Protein AF-0000000071572374 (afdb_homodimer)

Solvent-accessible surface area (backbone atoms only — not comparable to full-atom values): 7341 Å² total; per-residue (Å²): 124,61,64,60,80,66,68,66,77,86,42,79,54,46,68,48,79,47,80,35,38,56,72,39,71,50,50,28,47,41,62,62,61,32,92,52,65,65,32,51,69,61,43,43,57,60,49,20,66,75,45,72,34,30,62,41,40,44,35,40,33,23,36,75,124,124,62,64,61,81,68,70,67,76,84,42,77,52,47,68,49,77,46,80,37,36,56,73,39,69,50,51,28,46,42,62,60,60,34,89,53,64,64,32,50,68,60,43,44,57,60,49,20,68,75,46,71,34,29,63,41,39,44,35,40,34,24,36,75,124

Structure (mmCIF, N/CA/C/O backbone):
data_AF-0000000071572374-model_v1
#
loop_
_entity.id
_entity.type
_entity.pdbx_description
1 polymer 'Iron-binding zinc finger CDGSH type domain-containing protein'
#
loop_
_atom_site.group_PDB
_atom_site.id
_atom_site.type_symbol
_atom_site.label_atom_id
_atom_site.label_alt_id
_atom_site.label_comp_id
_atom_site.label_asym_id
_atom_site.label_entity_id
_atom_site.label_seq_id
_atom_site.pdbx_PDB_ins_code
_atom_site.Cartn_x
_atom_site.Cartn_y
_atom_site.Cartn_z
_atom_site.occupancy
_atom_site.B_iso_or_equiv
_atom_site.auth_seq_id
_atom_site.auth_comp_id
_atom_site.auth_asym_id
_atom_site.auth_atom_id
_atom_site.pdbx_PDB_model_num
ATOM 1 N N . ALA A 1 1 ? 5.336 -16.844 -7.336 1 94.38 1 ALA A N 1
ATOM 2 C CA . ALA A 1 1 ? 4.867 -16.234 -8.578 1 94.38 1 ALA A CA 1
ATOM 3 C C . ALA A 1 1 ? 4.957 -14.719 -8.523 1 94.38 1 ALA A C 1
ATOM 5 O O . ALA A 1 1 ? 5.012 -14.133 -7.438 1 94.38 1 ALA A O 1
ATOM 6 N N . LYS A 1 2 ? 4.941 -14.117 -9.773 1 97.75 2 LYS A N 1
ATOM 7 C CA . LYS A 1 2 ? 4.949 -12.656 -9.844 1 97.75 2 LYS A CA 1
ATOM 8 C C . LYS A 1 2 ? 3.648 -12.078 -9.305 1 97.75 2 LYS A C 1
ATOM 10 O O . LYS A 1 2 ? 2.568 -12.617 -9.555 1 97.75 2 LYS A O 1
ATOM 15 N N . ILE A 1 3 ? 3.826 -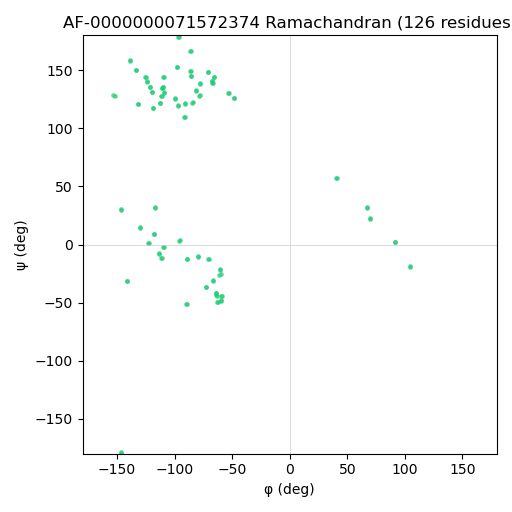11.047 -8.648 1 98.62 3 ILE A N 1
ATOM 16 C CA . ILE A 1 3 ? 2.68 -10.32 -8.117 1 98.62 3 ILE A CA 1
ATOM 17 C C . ILE A 1 3 ? 2.207 -9.289 -9.133 1 98.62 3 ILE A C 1
ATOM 19 O O . ILE A 1 3 ? 1.015 -9.211 -9.438 1 98.62 3 ILE A O 1
ATOM 23 N N . ASN A 1 4 ? 3.115 -8.469 -9.633 1 98.81 4 ASN A N 1
ATOM 24 C CA . ASN A 1 4 ? 2.805 -7.43 -10.609 1 98.81 4 ASN A CA 1
ATOM 25 C C . ASN A 1 4 ? 2.797 -7.98 -12.031 1 98.81 4 ASN A C 1
ATOM 27 O O . ASN A 1 4 ? 3.814 -8.477 -12.516 1 98.81 4 ASN A O 1
ATOM 31 N N . GLY A 1 5 ? 1.725 -7.809 -12.633 1 98 5 GLY A N 1
ATOM 32 C CA . GLY A 1 5 ? 1.63 -8.289 -14 1 98 5 GLY A CA 1
ATOM 33 C C . GLY A 1 5 ? 1.256 -7.199 -14.992 1 98 5 GLY A C 1
ATOM 34 O O . GLY A 1 5 ? 1.165 -7.449 -16.188 1 98 5 GLY A O 1
ATOM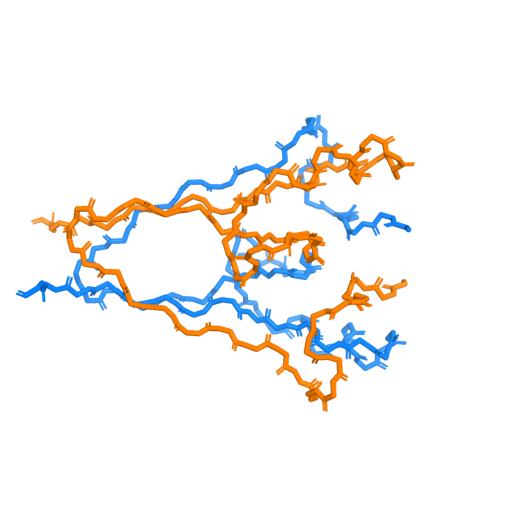 35 N N . LYS A 1 6 ? 1.119 -6.066 -14.438 1 97.94 6 LYS A N 1
ATOM 36 C CA . LYS A 1 6 ? 0.537 -5.07 -15.336 1 97.94 6 LYS A CA 1
ATOM 37 C C . LYS A 1 6 ? 1.188 -3.705 -15.141 1 97.94 6 LYS A C 1
ATOM 39 O O . LYS A 1 6 ? 1.337 -2.941 -16.094 1 97.94 6 LYS A O 1
ATOM 44 N N . ILE A 1 7 ? 1.612 -3.363 -14.039 1 98.62 7 ILE A N 1
ATOM 45 C CA . ILE A 1 7 ? 1.97 -1.991 -13.695 1 98.62 7 ILE A CA 1
ATOM 46 C C . ILE A 1 7 ? 3.445 -1.75 -14 1 98.62 7 ILE A C 1
ATOM 48 O O . ILE A 1 7 ? 4.32 -2.408 -13.43 1 98.62 7 ILE A O 1
ATOM 52 N N . ASP A 1 8 ? 3.689 -0.731 -14.883 1 98.44 8 ASP A N 1
ATOM 53 C CA . ASP A 1 8 ? 5.031 -0.227 -15.164 1 98.44 8 ASP A CA 1
ATOM 54 C C . ASP A 1 8 ? 6.043 -1.369 -15.25 1 98.44 8 ASP A C 1
ATOM 56 O O . ASP A 1 8 ? 7.059 -1.36 -14.547 1 98.44 8 ASP A O 1
ATOM 60 N N . LEU A 1 9 ? 5.852 -2.295 -16.094 1 98.25 9 LEU A N 1
ATOM 61 C CA . LEU A 1 9 ? 6.621 -3.533 -16.172 1 98.25 9 LEU A CA 1
ATOM 62 C C . LEU A 1 9 ? 8.039 -3.264 -16.672 1 98.25 9 LEU A C 1
ATOM 64 O O . LEU A 1 9 ? 8.93 -4.102 -16.516 1 98.25 9 LEU A O 1
ATOM 68 N N . ASP A 1 10 ? 8.297 -2.148 -17.156 1 97.94 10 ASP A N 1
ATOM 69 C CA . ASP A 1 10 ? 9.609 -1.833 -17.703 1 97.94 10 ASP A CA 1
ATOM 70 C C . ASP A 1 10 ? 10.539 -1.271 -16.641 1 97.94 10 ASP A C 1
ATOM 72 O O . ASP A 1 10 ? 11.75 -1.171 -16.859 1 97.94 10 ASP A O 1
ATOM 76 N N . SER A 1 11 ? 9.969 -0.941 -15.555 1 98.38 11 SER A N 1
ATOM 77 C CA . SER A 1 11 ? 10.789 -0.424 -14.461 1 98.38 11 SER A CA 1
ATOM 78 C C . SER A 1 11 ? 11.352 -1.557 -13.609 1 98.38 11 SER A C 1
ATOM 80 O O . SER A 1 11 ? 10.68 -2.566 -13.391 1 98.38 11 SER A O 1
ATOM 82 N N . ALA A 1 12 ? 12.539 -1.351 -13.125 1 97.88 12 ALA A N 1
ATOM 83 C CA . ALA A 1 12 ? 13.156 -2.359 -12.273 1 97.88 12 ALA A CA 1
ATOM 84 C C . ALA A 1 12 ? 12.414 -2.496 -10.945 1 97.88 12 ALA A C 1
ATOM 86 O O . ALA A 1 12 ? 12.414 -3.566 -10.336 1 97.88 12 ALA A O 1
ATOM 87 N N . LYS A 1 13 ? 11.867 -1.495 -10.492 1 98.81 13 LYS A N 1
ATOM 88 C CA . LYS A 1 13 ? 11.102 -1.451 -9.242 1 98.81 13 LYS A CA 1
ATOM 89 C C . LYS A 1 13 ? 10.031 -0.361 -9.289 1 98.81 13 LYS A C 1
ATOM 91 O O . LYS A 1 13 ? 10.336 0.798 -9.586 1 98.81 13 LYS A O 1
ATOM 96 N N . VAL A 1 14 ? 8.812 -0.712 -8.992 1 98.94 14 VAL A N 1
ATOM 97 C CA . VAL A 1 14 ? 7.73 0.27 -9 1 98.94 14 VAL A CA 1
ATOM 98 C C . VAL A 1 14 ? 7.582 0.882 -7.605 1 98.94 14 VAL A C 1
ATOM 100 O O . VAL A 1 14 ? 7.137 0.212 -6.672 1 98.94 14 VAL A O 1
ATOM 103 N N . VAL A 1 15 ? 7.941 2.15 -7.461 1 98.88 15 VAL A N 1
ATOM 104 C CA . VAL A 1 15 ? 7.797 2.914 -6.227 1 98.88 15 VAL A CA 1
ATOM 105 C C . VAL A 1 15 ? 6.891 4.121 -6.469 1 98.88 15 VAL A C 1
ATOM 107 O O . VAL A 1 15 ? 7.047 4.832 -7.465 1 98.88 15 VAL A O 1
ATOM 110 N N . ASN A 1 16 ? 5.922 4.309 -5.594 1 98.81 16 ASN A N 1
ATOM 111 C CA . ASN A 1 16 ? 5.129 5.531 -5.602 1 98.81 16 ASN A CA 1
ATOM 112 C C . ASN A 1 16 ? 5.41 6.395 -4.371 1 98.81 16 ASN A C 1
ATOM 114 O O . ASN A 1 16 ? 5.52 5.875 -3.26 1 98.81 16 ASN A O 1
ATOM 118 N N . GLN A 1 17 ? 5.57 7.625 -4.617 1 98.31 17 GLN A N 1
ATOM 119 C CA . GLN A 1 17 ? 5.676 8.625 -3.564 1 98.31 17 GLN A CA 1
ATOM 120 C C . GLN A 1 17 ? 4.473 9.562 -3.572 1 98.31 17 GLN A C 1
ATOM 122 O O . GLN A 1 17 ? 4.184 10.203 -4.586 1 98.31 17 GLN A O 1
ATOM 127 N N . GLU A 1 18 ? 3.818 9.578 -2.457 1 98 18 GLU A N 1
ATOM 128 C CA . GLU A 1 18 ? 2.613 10.398 -2.34 1 98 18 GLU A CA 1
ATOM 129 C C . GLU A 1 18 ? 2.711 11.359 -1.16 1 98 18 GLU A C 1
ATOM 131 O O . GLU A 1 18 ? 3.279 11.016 -0.121 1 98 18 GLU A O 1
ATOM 136 N N . GLN A 1 19 ? 2.143 12.523 -1.396 1 97.06 19 GLN A N 1
ATOM 137 C CA . GLN A 1 19 ? 1.998 13.531 -0.348 1 97.06 19 GLN A CA 1
ATOM 138 C C . GLN A 1 19 ? 0.533 13.719 0.037 1 97.06 19 GLN A C 1
ATOM 140 O O . GLN A 1 19 ? -0.317 13.945 -0.827 1 97.06 19 GLN A O 1
ATOM 145 N N . LEU A 1 20 ? 0.317 13.609 1.375 1 97.5 20 LEU A N 1
ATOM 146 C CA . LEU A 1 20 ? -1.032 13.82 1.888 1 97.5 20 LEU A CA 1
ATOM 147 C C . LEU A 1 20 ? -1.115 15.125 2.676 1 97.5 20 LEU A C 1
ATOM 149 O O . LEU A 1 20 ? -0.198 15.461 3.43 1 97.5 20 LEU A O 1
ATOM 153 N N . CYS A 1 21 ? -2.15 15.836 2.406 1 96.5 21 CYS A N 1
ATOM 154 C CA . CYS A 1 21 ? -2.424 17.031 3.197 1 96.5 21 CYS A CA 1
ATOM 155 C C . CYS A 1 21 ? -3.455 16.734 4.281 1 96.5 21 CYS A C 1
ATOM 157 O O . CYS A 1 21 ? -4.258 15.812 4.148 1 96.5 21 CYS A O 1
ATOM 159 N N . VAL A 1 22 ? -3.34 17.547 5.371 1 94.56 22 VAL A N 1
ATOM 160 C CA . VAL A 1 22 ? -4.297 17.391 6.461 1 94.56 22 VAL A CA 1
ATOM 161 C C . VAL A 1 22 ? -5.719 17.344 5.895 1 94.56 22 VAL A C 1
ATOM 163 O O . VAL A 1 22 ? -6.082 18.172 5.059 1 94.56 22 VAL A O 1
ATOM 166 N N . GLY A 1 23 ? -6.422 16.297 6.27 1 95.5 23 GLY A N 1
ATOM 167 C CA . GLY A 1 23 ? -7.801 16.156 5.82 1 95.5 23 GLY A CA 1
ATOM 168 C C . GLY A 1 23 ? -7.961 15.125 4.727 1 95.5 23 GLY A C 1
ATOM 169 O O . GLY A 1 23 ? -9.07 14.648 4.469 1 95.5 23 GLY A O 1
ATOM 170 N N . ASP A 1 24 ? -6.918 14.867 4.145 1 96.94 24 ASP A N 1
ATOM 171 C CA . ASP A 1 24 ? -6.988 13.859 3.09 1 96.94 24 ASP A CA 1
ATOM 172 C C . ASP A 1 24 ? -7.332 12.484 3.66 1 96.94 24 ASP A C 1
ATOM 174 O O . ASP A 1 24 ? -6.867 12.125 4.742 1 96.94 24 ASP A O 1
ATOM 178 N N . LYS A 1 25 ? -8.062 11.742 2.963 1 97.06 25 LYS A N 1
ATOM 179 C CA . LYS A 1 25 ? -8.297 10.312 3.123 1 97.06 25 LYS A CA 1
ATOM 180 C C . LYS A 1 25 ? -8.141 9.578 1.796 1 97.06 25 LYS A C 1
ATOM 182 O O . LYS A 1 25 ? -8.844 9.875 0.829 1 97.06 25 LYS A O 1
ATOM 187 N N . LYS A 1 26 ? -7.285 8.68 1.724 1 98.31 26 LYS A N 1
ATOM 188 C CA . LYS A 1 26 ? -6.992 7.969 0.48 1 98.31 26 LYS A CA 1
ATOM 189 C C . LYS A 1 26 ? -6.922 6.461 0.707 1 98.31 26 LYS A C 1
ATOM 191 O O . LYS A 1 26 ? -6.57 6.008 1.798 1 98.31 26 LYS A O 1
ATOM 196 N N . VAL A 1 27 ? -7.281 5.707 -0.331 1 98.88 27 VAL A N 1
ATOM 197 C CA . VAL A 1 27 ? -7.273 4.25 -0.304 1 98.88 27 VAL A CA 1
ATOM 198 C C . VAL A 1 27 ? -6.312 3.719 -1.363 1 98.88 27 VAL A C 1
ATOM 200 O O . VAL A 1 27 ? -6.531 3.906 -2.562 1 98.88 27 VAL A O 1
ATOM 203 N N . TYR A 1 28 ? -5.262 3.016 -0.939 1 98.94 28 TYR A N 1
ATOM 204 C CA . TYR A 1 28 ? -4.207 2.613 -1.862 1 98.94 28 TYR A CA 1
ATOM 205 C C . TYR A 1 28 ? -4.242 1.11 -2.111 1 98.94 28 TYR A C 1
ATOM 207 O O . TYR A 1 28 ? -4.484 0.328 -1.188 1 98.94 28 TYR A O 1
ATOM 215 N N . CYS A 1 29 ? -3.941 0.842 -3.289 1 98.94 29 CYS A N 1
ATOM 216 C CA . CYS A 1 29 ? -3.928 -0.534 -3.773 1 98.94 29 CYS A CA 1
ATOM 217 C C . CYS A 1 29 ? -2.668 -1.26 -3.314 1 98.94 29 CYS A C 1
ATOM 219 O O . CYS A 1 29 ? -1.572 -0.698 -3.355 1 98.94 29 CYS A O 1
ATOM 221 N N . ARG A 1 30 ? -2.898 -2.523 -2.908 1 98.81 30 ARG A N 1
ATOM 222 C CA . ARG A 1 30 ? -1.758 -3.373 -2.586 1 98.81 30 ARG A CA 1
ATOM 223 C C . ARG A 1 30 ? -1.857 -4.719 -3.297 1 98.81 30 ARG A C 1
ATOM 225 O O . ARG A 1 30 ? -1.103 -5.645 -2.994 1 98.81 30 ARG A O 1
ATOM 232 N N . CYS A 1 31 ? -2.705 -4.879 -4.277 1 98.88 31 CYS A N 1
ATOM 233 C CA . CYS A 1 31 ? -2.895 -6.152 -4.969 1 98.88 31 CYS A CA 1
ATOM 234 C C . CYS A 1 31 ? -2.377 -6.078 -6.398 1 98.88 31 CYS A C 1
ATOM 236 O O . CYS A 1 31 ? -2.277 -7.102 -7.082 1 98.88 31 CYS A O 1
ATOM 238 N N . TRP A 1 32 ? -2.078 -4.824 -6.855 1 98.88 32 TRP A N 1
ATOM 239 C CA . TRP A 1 32 ? -1.441 -4.582 -8.141 1 98.88 32 TRP A CA 1
ATOM 240 C C . TRP A 1 32 ? -2.398 -4.895 -9.289 1 98.88 32 TRP A C 1
ATOM 242 O O . TRP A 1 32 ? -1.966 -5.191 -10.406 1 98.88 32 TRP A O 1
ATOM 252 N N . LYS A 1 33 ? -3.664 -4.871 -8.977 1 98.69 33 LYS A N 1
ATOM 253 C CA . LYS A 1 33 ? -4.652 -5.176 -10.008 1 98.69 33 LYS A CA 1
ATOM 254 C C . LYS A 1 33 ? -5.496 -3.945 -10.344 1 98.69 33 LYS A C 1
ATOM 256 O O . LYS A 1 33 ? -6.262 -3.957 -11.305 1 98.69 33 LYS A O 1
ATOM 261 N N . SER A 1 34 ? -5.324 -2.879 -9.578 1 98.88 34 SER A N 1
ATOM 262 C CA . SER A 1 34 ? -6.164 -1.701 -9.75 1 98.88 34 SER A CA 1
ATOM 263 C C . SER A 1 34 ? -5.898 -1.021 -11.086 1 98.88 34 SER A C 1
ATOM 265 O O . SER A 1 34 ? -4.742 -0.834 -11.477 1 98.88 34 SER A O 1
ATOM 267 N N . GLU A 1 35 ? -6.93 -0.59 -11.711 1 98.69 35 GLU A N 1
ATOM 268 C CA . GLU A 1 35 ? -6.801 0.198 -12.938 1 98.69 35 GLU A CA 1
ATOM 269 C C . GLU A 1 35 ? -6.469 1.653 -12.625 1 98.69 35 GLU A C 1
ATOM 271 O O . GLU A 1 35 ? -6.09 2.416 -13.516 1 98.69 35 GLU A O 1
ATOM 276 N N . THR A 1 36 ? -6.539 2.057 -11.414 1 98.69 36 THR A N 1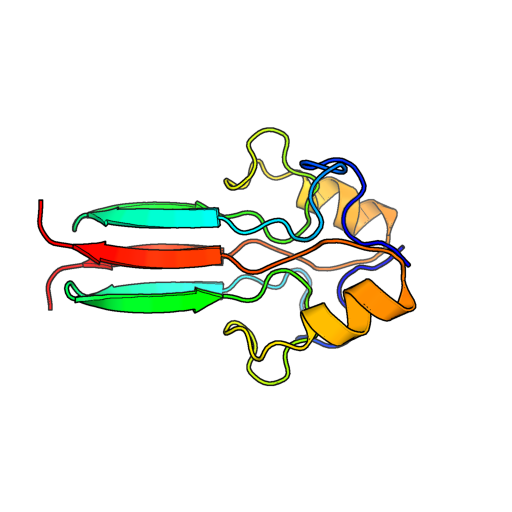
ATOM 277 C CA . THR A 1 36 ? -6.227 3.416 -10.984 1 98.69 36 THR A CA 1
ATOM 278 C C . THR A 1 36 ? -5.043 3.42 -10.023 1 98.69 36 THR A C 1
ATOM 280 O O . THR A 1 36 ? -4.941 4.297 -9.164 1 98.69 36 THR A O 1
ATOM 283 N N . PHE A 1 37 ? -4.203 2.5 -10.242 1 98.81 37 PHE A N 1
ATOM 284 C CA . PHE A 1 37 ? -3.016 2.383 -9.406 1 98.81 37 PHE A CA 1
ATOM 285 C C . PHE A 1 37 ? -2.262 3.707 -9.352 1 98.81 37 PHE A C 1
ATOM 287 O O . PHE A 1 37 ? -2.109 4.387 -10.367 1 98.81 37 PHE A O 1
ATOM 294 N N . PRO A 1 38 ? -1.924 4.16 -8.156 1 98.88 38 PRO A N 1
ATOM 295 C CA . PRO A 1 38 ? -1.71 3.439 -6.898 1 98.88 38 PRO A CA 1
ATOM 296 C C . PRO A 1 38 ? -2.949 3.43 -6.004 1 98.88 38 PRO A C 1
ATOM 298 O O . PRO A 1 38 ? -2.928 2.848 -4.918 1 98.88 38 PRO A O 1
ATOM 301 N N . LEU A 1 39 ? -4.062 4.004 -6.516 1 98.94 39 LEU A N 1
ATOM 302 C CA . LEU A 1 39 ? -5.301 4.012 -5.742 1 98.94 39 LEU A CA 1
ATOM 303 C C . LEU A 1 39 ? -6.094 2.732 -5.969 1 98.94 39 LEU A C 1
ATOM 305 O O . LEU A 1 39 ? -6.027 2.137 -7.047 1 98.94 39 LEU A O 1
ATOM 309 N N . CYS A 1 40 ? -6.809 2.348 -4.973 1 98.88 40 CYS A N 1
ATOM 310 C CA . CYS A 1 40 ? -7.602 1.125 -5.012 1 98.88 40 CYS A CA 1
ATOM 311 C C . CYS A 1 40 ? -8.922 1.355 -5.734 1 98.88 40 CYS A C 1
ATOM 313 O O . CYS A 1 40 ? -9.672 2.275 -5.395 1 98.88 40 CYS A O 1
ATOM 315 N N . ASP A 1 41 ? -9.211 0.466 -6.605 1 98.88 41 ASP A N 1
ATOM 316 C CA . ASP A 1 41 ? -10.484 0.581 -7.305 1 98.88 41 ASP A CA 1
ATOM 317 C C . ASP A 1 41 ? -11.383 -0.624 -7.016 1 98.88 41 ASP A C 1
ATOM 319 O O . ASP A 1 41 ? -12.367 -0.857 -7.719 1 98.88 41 ASP A O 1
ATOM 323 N N . GLY A 1 42 ? -10.938 -1.438 -6.047 1 98.81 42 GLY A N 1
ATOM 324 C CA . GLY A 1 42 ? -11.742 -2.58 -5.648 1 98.81 42 GLY A CA 1
ATOM 325 C C . GLY A 1 42 ? -11.406 -3.844 -6.418 1 98.81 42 GLY A C 1
ATOM 326 O O . GLY A 1 42 ? -11.977 -4.906 -6.16 1 98.81 42 GLY A O 1
ATOM 327 N N . ALA A 1 43 ? -10.477 -3.863 -7.289 1 98.88 43 ALA A N 1
ATOM 328 C CA . ALA A 1 43 ? -10.109 -5.008 -8.117 1 98.88 43 ALA A CA 1
ATOM 329 C C . ALA A 1 43 ? -9.664 -6.188 -7.258 1 98.88 43 ALA A C 1
ATOM 331 O O . ALA A 1 43 ? -9.734 -7.34 -7.691 1 98.88 43 ALA A O 1
ATOM 332 N N . HIS A 1 44 ? -9.242 -5.934 -6.031 1 98.88 44 HIS A N 1
ATOM 333 C CA . HIS A 1 44 ? -8.852 -7.012 -5.129 1 98.88 44 HIS A CA 1
ATOM 334 C C . HIS A 1 44 ? -10.016 -7.969 -4.879 1 98.88 44 HIS A C 1
ATOM 336 O O . HIS A 1 44 ? -9.805 -9.156 -4.617 1 98.88 44 HIS A O 1
ATOM 342 N N . VAL A 1 45 ? -11.211 -7.504 -5.012 1 98.81 45 VAL A N 1
ATOM 343 C CA . VAL A 1 45 ? -12.367 -8.352 -4.754 1 98.81 45 VAL A CA 1
ATOM 344 C C . VAL A 1 45 ? -12.391 -9.516 -5.738 1 98.81 45 VAL A C 1
ATOM 346 O O . VAL A 1 45 ? -12.492 -10.68 -5.332 1 98.81 45 VAL A O 1
ATOM 349 N N . ALA A 1 46 ? -12.242 -9.234 -6.98 1 98.75 46 ALA A N 1
ATOM 350 C CA . ALA A 1 46 ? -12.203 -10.281 -8 1 98.75 46 ALA A CA 1
ATOM 351 C C . ALA A 1 46 ? -10.992 -11.18 -7.816 1 98.75 46 ALA A C 1
ATOM 353 O O . ALA A 1 46 ? -11.094 -12.406 -7.938 1 98.75 46 ALA A O 1
ATOM 354 N N . HIS A 1 47 ? -9.883 -10.648 -7.527 1 98.75 47 HIS A N 1
ATOM 355 C CA . HIS A 1 47 ? -8.672 -11.43 -7.305 1 98.75 47 HIS A CA 1
ATOM 356 C C . HIS A 1 47 ? -8.859 -12.406 -6.141 1 98.75 47 HIS A C 1
ATOM 358 O O . HIS A 1 47 ? -8.523 -13.586 -6.258 1 98.75 47 HIS A O 1
ATOM 364 N N . ASN A 1 48 ? -9.383 -11.859 -5.039 1 98.81 48 ASN A N 1
ATOM 365 C CA . ASN A 1 48 ? -9.578 -12.703 -3.865 1 98.81 48 ASN A CA 1
ATOM 366 C C . ASN A 1 48 ? -10.492 -13.883 -4.172 1 98.81 48 ASN A C 1
ATOM 368 O O . ASN A 1 48 ? -10.211 -15.016 -3.766 1 98.81 48 ASN A O 1
ATOM 372 N N . LYS A 1 49 ? -11.5 -13.578 -4.84 1 98.62 49 LYS A N 1
ATOM 373 C CA . LYS A 1 49 ? -12.438 -14.633 -5.191 1 98.62 49 LYS A CA 1
ATOM 374 C C . LYS A 1 49 ? -11.789 -15.672 -6.102 1 98.62 49 LYS A C 1
ATOM 376 O O . LYS A 1 49 ? -11.93 -16.875 -5.875 1 98.62 49 LYS A O 1
ATOM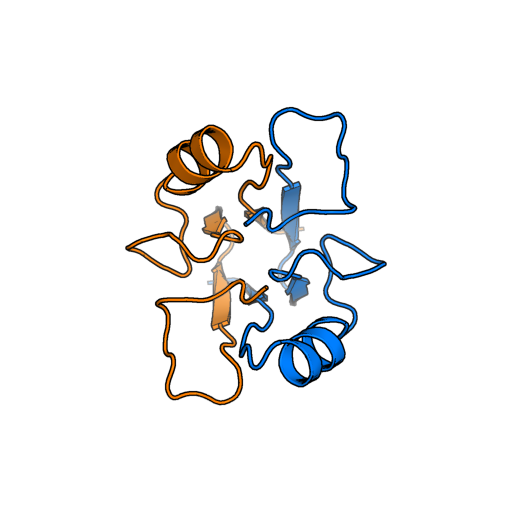 381 N N . GLU A 1 50 ? -11.055 -15.281 -7.07 1 98.44 50 GLU A N 1
ATOM 382 C CA . GLU A 1 50 ? -10.477 -16.156 -8.078 1 98.44 50 GLU A CA 1
ATOM 383 C C . GLU A 1 50 ? -9.336 -16.984 -7.504 1 98.44 50 GLU A C 1
ATOM 385 O O . GLU A 1 50 ? -9.195 -18.172 -7.816 1 98.44 50 GLU A O 1
ATOM 390 N N . LYS A 1 51 ? -8.578 -16.391 -6.625 1 98.31 51 LYS A N 1
ATOM 391 C CA . LYS A 1 51 ? -7.332 -17.047 -6.23 1 98.31 51 LYS A CA 1
ATOM 392 C C . LYS A 1 51 ? -7.418 -17.562 -4.801 1 98.31 51 LYS A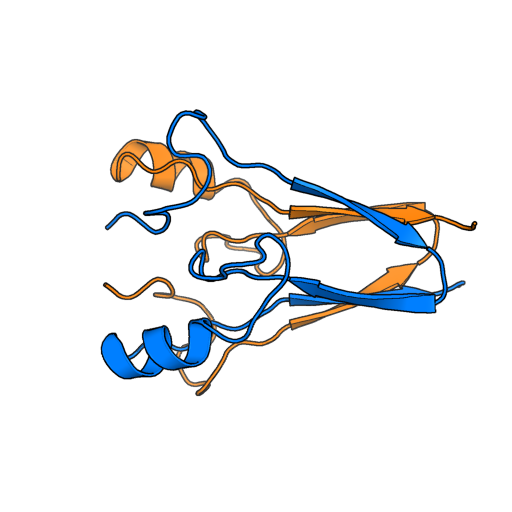 C 1
ATOM 394 O O . LYS A 1 51 ? -6.488 -18.203 -4.312 1 98.31 51 LYS A O 1
ATOM 399 N N . GLY A 1 52 ? -8.57 -17.312 -4.129 1 98.38 52 GLY A N 1
ATOM 400 C CA . GLY A 1 52 ? -8.648 -17.672 -2.723 1 98.38 52 GLY A CA 1
ATOM 401 C C . GLY A 1 52 ? -7.727 -16.844 -1.843 1 98.38 52 GLY A C 1
ATOM 402 O O . GLY A 1 52 ? -7.098 -17.391 -0.927 1 98.38 52 GLY A O 1
ATOM 403 N N . ASP A 1 53 ? -7.543 -15.703 -2.227 1 98.81 53 ASP A N 1
ATOM 404 C CA . ASP A 1 53 ? -6.668 -14.766 -1.527 1 98.81 53 ASP A CA 1
ATOM 405 C C . ASP A 1 53 ? -7.469 -13.867 -0.585 1 98.81 53 ASP A C 1
ATOM 407 O O . ASP A 1 53 ? -8.664 -14.078 -0.384 1 98.81 53 ASP A O 1
ATOM 411 N N . ASN A 1 54 ? -6.824 -12.977 0.147 1 98.94 54 ASN A N 1
ATOM 412 C CA . ASN A 1 54 ? -7.543 -12.102 1.062 1 98.94 54 ASN A CA 1
ATOM 413 C C . ASN A 1 54 ? -6.875 -10.734 1.17 1 98.94 54 ASN A C 1
ATOM 415 O O . ASN A 1 54 ? -6.918 -10.094 2.225 1 98.94 54 ASN A O 1
ATOM 419 N N . VAL A 1 55 ? -6.219 -10.281 0.09 1 98.94 55 VAL A N 1
ATOM 420 C CA . VAL A 1 55 ? -5.527 -9 0.084 1 98.94 55 VAL A CA 1
ATOM 421 C C . VAL A 1 55 ? -6.547 -7.859 0.087 1 98.94 55 VAL A C 1
ATOM 423 O O . VAL A 1 55 ? -7.684 -8.039 -0.355 1 98.94 55 VAL A O 1
ATOM 426 N N . GLY A 1 56 ? -6.246 -6.777 0.669 1 98.94 56 GLY A N 1
ATOM 427 C CA . GLY A 1 56 ? -7.023 -5.551 0.707 1 98.94 56 GLY A CA 1
ATOM 428 C C . GLY A 1 56 ? -6.168 -4.297 0.734 1 98.94 56 GLY A C 1
ATOM 429 O O . GLY A 1 56 ? -4.938 -4.383 0.719 1 98.94 56 GLY A O 1
ATOM 430 N N . PRO A 1 57 ? -6.754 -3.201 0.788 1 98.94 57 PRO A N 1
ATOM 431 C CA . PRO A 1 57 ? -6.059 -1.922 0.614 1 98.94 57 PRO A CA 1
ATOM 432 C C . PRO A 1 57 ? -5.469 -1.39 1.917 1 98.94 57 PRO A C 1
ATOM 434 O O . PRO A 1 57 ? -5.711 -1.956 2.986 1 98.94 57 PRO A O 1
ATOM 437 N N . LEU A 1 58 ? -4.621 -0.416 1.714 1 98.94 58 LEU A N 1
ATOM 438 C CA . LEU A 1 58 ? -4.184 0.469 2.787 1 98.94 58 LEU A CA 1
ATOM 439 C C . LEU A 1 58 ? -4.988 1.765 2.787 1 98.94 58 LEU A C 1
ATOM 441 O O . LEU A 1 58 ? -5.004 2.49 1.791 1 98.94 58 LEU A O 1
ATOM 445 N N . ILE A 1 59 ? -5.688 2.037 3.883 1 98.88 59 ILE A N 1
ATOM 446 C CA . ILE A 1 59 ? -6.461 3.268 4.031 1 98.88 59 ILE A CA 1
ATOM 447 C C . ILE A 1 59 ? -5.676 4.27 4.875 1 98.88 59 ILE A C 1
ATOM 449 O O . ILE A 1 59 ? -5.281 3.965 6.004 1 98.88 59 ILE A O 1
ATOM 453 N N . LEU A 1 60 ? -5.516 5.48 4.254 1 98.56 60 LEU A N 1
ATOM 454 C CA . LEU A 1 60 ? -4.703 6.496 4.914 1 98.56 60 LEU A CA 1
ATOM 455 C C . LEU A 1 60 ? -5.516 7.762 5.168 1 98.56 60 LEU A C 1
ATOM 457 O O . LEU A 1 60 ? -6.262 8.211 4.293 1 98.56 60 LEU A O 1
ATOM 461 N N . THR A 1 61 ? -5.324 8.227 6.363 1 97.62 61 THR A N 1
ATOM 462 C CA . THR A 1 61 ? -5.832 9.555 6.695 1 97.62 61 THR A CA 1
ATOM 463 C C . THR A 1 61 ? -4.707 10.445 7.215 1 97.62 61 THR A C 1
ATOM 465 O O . THR A 1 61 ? -3.84 9.984 7.961 1 97.62 61 THR A O 1
ATOM 468 N N . ALA A 1 62 ? -4.746 11.703 6.785 1 96.56 62 ALA A N 1
ATOM 469 C CA . ALA A 1 62 ? -3.783 12.68 7.281 1 96.56 62 ALA A CA 1
ATOM 470 C C . ALA A 1 62 ? -4.457 13.695 8.203 1 96.56 62 ALA A C 1
ATOM 472 O O . ALA A 1 62 ? -5.465 14.305 7.836 1 96.56 62 ALA A O 1
ATOM 473 N N . GLU A 1 63 ? -3.834 13.875 9.359 1 93.06 63 GLU A N 1
ATOM 474 C CA . GLU A 1 63 ? -4.43 14.781 10.336 1 93.06 63 GLU A CA 1
ATOM 475 C C . GLU A 1 63 ? -3.365 15.648 11.008 1 93.06 63 GLU A C 1
ATOM 477 O O . GLU A 1 63 ? -2.168 15.422 10.82 1 93.06 63 GLU A O 1
ATOM 482 N N . MET A 1 64 ? -3.834 16.797 11.562 1 86.62 64 MET A N 1
ATOM 483 C CA . MET A 1 64 ? -2.957 17.625 12.383 1 86.62 64 MET A CA 1
ATOM 484 C C . MET A 1 64 ? -2.805 17.031 13.781 1 86.62 64 MET A C 1
ATOM 486 O O . MET A 1 64 ? -3.771 16.531 14.359 1 86.62 64 MET A O 1
ATOM 490 N N . LYS A 1 65 ? -1.656 16.828 14.297 1 75 65 LYS A N 1
ATOM 491 C CA . LYS A 1 65 ? -1.494 16.438 15.695 1 75 65 LYS A CA 1
ATOM 492 C C . LYS A 1 65 ? -2.266 17.375 16.625 1 75 65 LYS A C 1
ATOM 494 O O . LYS A 1 65 ? -2.416 18.562 16.328 1 75 65 LYS A O 1
ATOM 499 N N . ALA B 1 1 ? -2.15 -16.625 -9.055 1 94.38 1 ALA B N 1
ATOM 500 C CA . ALA B 1 1 ? -1.685 -17.156 -7.777 1 94.38 1 ALA B CA 1
ATOM 501 C C . ALA B 1 1 ? -1.975 -16.188 -6.633 1 94.38 1 ALA B C 1
ATOM 503 O O . ALA B 1 1 ? -2.176 -15 -6.855 1 94.38 1 ALA B O 1
ATOM 504 N N . LYS B 1 2 ? -1.956 -16.797 -5.391 1 97.75 2 LYS B N 1
ATOM 505 C CA . LYS B 1 2 ? -2.156 -15.969 -4.211 1 97.75 2 LYS B CA 1
ATOM 506 C C . LYS B 1 2 ? -0.98 -15.016 -4.008 1 97.75 2 LYS B C 1
ATOM 508 O O . LYS B 1 2 ? 0.176 -15.398 -4.199 1 97.75 2 LYS B O 1
ATOM 513 N N . ILE B 1 3 ? -1.321 -13.891 -3.621 1 98.62 3 ILE B N 1
ATOM 514 C CA . ILE B 1 3 ? -0.318 -12.875 -3.309 1 98.62 3 ILE B CA 1
ATOM 515 C C . ILE B 1 3 ? 0.079 -12.984 -1.837 1 98.62 3 ILE B C 1
ATOM 517 O O . ILE B 1 3 ? 1.268 -13.008 -1.51 1 98.62 3 ILE B O 1
ATOM 521 N N . ASN B 1 4 ? -0.892 -13 -0.954 1 98.81 4 ASN B N 1
ATOM 522 C CA . ASN B 1 4 ? -0.659 -13.078 0.484 1 98.81 4 ASN B CA 1
ATOM 523 C C . ASN B 1 4 ? -0.49 -14.523 0.942 1 98.81 4 ASN B C 1
ATOM 525 O O . ASN B 1 4 ? -1.406 -15.336 0.802 1 98.81 4 ASN B O 1
ATOM 529 N N . GLY B 1 5 ? 0.582 -14.758 1.505 1 98 5 GLY B N 1
ATOM 530 C CA . GLY B 1 5 ? 0.825 -16.109 1.989 1 98 5 GLY B CA 1
ATOM 531 C C . GLY B 1 5 ? 1.114 -16.156 3.477 1 98 5 GLY B C 1
ATOM 532 O O . GLY B 1 5 ? 1.31 -17.25 4.035 1 98 5 GLY B O 1
ATOM 533 N N . LYS B 1 6 ? 1.063 -15.023 4.027 1 97.94 6 LYS B N 1
ATOM 534 C CA . LYS B 1 6 ? 1.565 -15.039 5.398 1 97.94 6 LYS B CA 1
ATOM 535 C C . LYS B 1 6 ? 0.732 -14.141 6.301 1 97.94 6 LYS B C 1
ATOM 537 O O . LYS B 1 6 ? 0.548 -14.438 7.484 1 97.94 6 LYS B O 1
ATOM 542 N N . ILE B 1 7 ? 0.198 -13.125 5.859 1 98.62 7 ILE B N 1
ATOM 543 C CA . ILE B 1 7 ? -0.351 -12.062 6.695 1 98.62 7 ILE B CA 1
ATOM 544 C C . ILE B 1 7 ? -1.824 -12.344 6.984 1 98.62 7 ILE B C 1
ATOM 546 O O . ILE B 1 7 ? -2.641 -12.43 6.062 1 98.62 7 ILE B O 1
ATOM 550 N N . ASP B 1 8 ? -2.137 -12.453 8.305 1 98.44 8 ASP B N 1
ATOM 551 C CA . ASP B 1 8 ? -3.512 -12.531 8.789 1 98.44 8 ASP B CA 1
ATOM 552 C C . ASP B 1 8 ? -4.359 -13.43 7.895 1 98.44 8 ASP B C 1
ATOM 554 O O . ASP B 1 8 ? -5.41 -13.008 7.402 1 98.44 8 ASP B O 1
ATOM 558 N N . LEU B 1 9 ? -4.004 -14.633 7.711 1 98.25 9 LEU B N 1
ATOM 559 C CA . LEU B 1 9 ? -4.602 -15.547 6.742 1 98.25 9 LEU B CA 1
ATOM 560 C C . LEU B 1 9 ? -6.004 -15.953 7.176 1 98.25 9 LEU B C 1
ATOM 562 O O . LEU B 1 9 ? -6.789 -16.453 6.367 1 98.25 9 LEU B O 1
ATOM 566 N N . ASP B 1 10 ? -6.371 -15.695 8.328 1 97.94 10 ASP B N 1
ATOM 567 C CA . ASP B 1 10 ? -7.676 -16.109 8.844 1 97.94 10 ASP B CA 1
ATOM 568 C C . ASP B 1 10 ? -8.734 -15.055 8.562 1 97.94 10 ASP B C 1
ATOM 570 O O . ASP B 1 10 ? -9.938 -15.312 8.711 1 97.94 10 ASP B O 1
ATOM 574 N N . SER B 1 11 ? -8.281 -13.93 8.18 1 98.38 11 SER B N 1
ATOM 575 C CA . SER B 1 11 ? -9.227 -12.867 7.859 1 98.38 11 SER B CA 1
ATOM 576 C C . SER B 1 11 ? -9.695 -12.969 6.414 1 98.38 11 SER B C 1
ATOM 578 O O . SER B 1 11 ? -8.922 -13.328 5.523 1 98.38 11 SER B O 1
ATOM 580 N N . ALA B 1 12 ? -10.93 -12.625 6.195 1 97.94 12 ALA B N 1
ATOM 581 C CA . ALA B 1 12 ? -11.477 -12.664 4.844 1 97.94 12 ALA B CA 1
ATOM 582 C C . ALA B 1 12 ? -10.812 -11.617 3.955 1 97.94 12 ALA B C 1
ATOM 584 O O . ALA B 1 12 ? -10.711 -11.797 2.738 1 97.94 12 ALA B O 1
ATOM 585 N N . LYS B 1 13 ? -10.406 -10.562 4.477 1 98.81 13 LYS B N 1
ATOM 586 C CA . LYS B 1 13 ? -9.742 -9.469 3.779 1 98.81 13 LYS B CA 1
ATOM 587 C C . LYS B 1 13 ? -8.828 -8.695 4.723 1 98.81 13 LYS B C 1
ATOM 589 O O . LYS B 1 13 ? -9.258 -8.25 5.785 1 98.81 13 LYS B O 1
ATOM 594 N N . VAL B 1 14 ? -7.594 -8.508 4.332 1 98.94 14 VAL B N 1
ATOM 595 C CA . VAL B 1 14 ? -6.652 -7.77 5.168 1 98.94 14 VAL B CA 1
ATOM 596 C C . VAL B 1 14 ? -6.672 -6.293 4.785 1 98.94 14 VAL B C 1
ATOM 598 O O . VAL B 1 14 ? -6.203 -5.918 3.707 1 98.94 14 VAL B O 1
ATOM 601 N N . VAL B 1 15 ? -7.203 -5.453 5.664 1 98.88 15 VAL B N 1
ATOM 602 C CA . VAL B 1 15 ? -7.238 -4.004 5.496 1 98.88 15 VAL B CA 1
ATOM 603 C C . VAL B 1 15 ? -6.484 -3.332 6.641 1 98.88 15 VAL B C 1
ATOM 605 O O . VAL B 1 15 ? -6.66 -3.697 7.805 1 98.88 15 VAL B O 1
ATOM 608 N N . ASN B 1 16 ? -5.613 -2.414 6.297 1 98.81 16 ASN B N 1
ATOM 609 C CA . ASN B 1 16 ? -4.984 -1.566 7.305 1 98.81 16 ASN B CA 1
ATOM 610 C C . ASN B 1 16 ? -5.457 -0.12 7.195 1 98.81 16 ASN B C 1
ATOM 612 O O . ASN B 1 16 ? -5.574 0.418 6.094 1 98.81 16 ASN B O 1
ATOM 616 N N . GLN B 1 17 ? -5.754 0.412 8.297 1 98.31 17 GLN B N 1
ATOM 617 C CA . GLN B 1 17 ? -6.062 1.833 8.422 1 98.31 17 GLN B CA 1
ATOM 618 C C . GLN B 1 17 ? -4.992 2.561 9.227 1 98.31 17 GLN B C 1
ATOM 620 O O . GLN B 1 17 ? -4.723 2.201 10.375 1 98.31 17 GLN B O 1
ATOM 625 N N . GLU B 1 18 ? -4.426 3.539 8.594 1 97.94 18 GLU B N 1
ATOM 626 C CA . GLU B 1 18 ? -3.348 4.289 9.234 1 97.94 18 GLU B CA 1
ATOM 627 C C . GLU B 1 18 ? -3.648 5.785 9.25 1 97.94 18 GLU B C 1
ATOM 629 O O . GLU B 1 18 ? -4.246 6.312 8.312 1 97.94 18 GLU B O 1
ATOM 634 N N . GLN B 1 19 ? -3.221 6.387 10.336 1 97.06 19 GLN B N 1
ATOM 635 C CA . GLN B 1 19 ? -3.275 7.84 10.477 1 97.06 19 GLN B CA 1
ATOM 636 C C . GLN B 1 19 ? -1.875 8.445 10.477 1 97.06 19 GLN B C 1
ATOM 638 O O . GLN B 1 19 ? -1.003 8.016 11.234 1 97.06 19 GLN B O 1
ATOM 643 N N . LEU B 1 20 ? -1.733 9.453 9.578 1 97.5 20 LEU B N 1
ATOM 644 C CA . LEU B 1 20 ? -0.46 10.156 9.516 1 97.5 20 LEU B CA 1
ATOM 645 C C . LEU B 1 20 ? -0.6 11.578 10.055 1 97.5 20 LEU B C 1
ATOM 647 O O . LEU B 1 20 ? -1.595 12.258 9.773 1 97.5 20 LEU B O 1
ATOM 651 N N . CYS B 1 21 ? 0.335 11.938 10.844 1 96.5 21 CYS B N 1
ATOM 652 C CA . CYS B 1 21 ? 0.399 13.32 11.305 1 96.5 21 CYS B CA 1
ATOM 653 C C . CYS B 1 21 ? 1.383 14.133 10.469 1 96.5 21 CYS B C 1
ATOM 655 O O . CYS B 1 21 ? 2.305 13.57 9.867 1 96.5 21 CYS B O 1
ATOM 657 N N . VAL B 1 22 ? 1.095 15.461 10.406 1 94.75 22 VAL B N 1
ATOM 658 C CA . VAL B 1 22 ? 1.991 16.344 9.664 1 94.75 22 VAL B CA 1
ATOM 659 C C . VAL B 1 22 ? 3.438 16.078 10.078 1 94.75 22 VAL B C 1
ATOM 661 O O . VAL B 1 22 ? 3.744 15.984 11.266 1 94.75 22 VAL B O 1
ATOM 664 N N . GLY B 1 23 ? 4.262 15.82 9.086 1 95.5 23 GLY B N 1
ATOM 665 C CA . GLY B 1 23 ? 5.668 15.562 9.336 1 95.5 23 GLY B CA 1
ATOM 666 C C . GLY B 1 23 ? 6.039 14.102 9.227 1 95.5 23 GLY B C 1
ATOM 667 O O . GLY B 1 23 ? 7.219 13.758 9.086 1 95.5 23 GLY B O 1
ATOM 668 N N . ASP B 1 24 ? 5.074 13.352 9.312 1 96.94 24 ASP B N 1
ATOM 669 C CA . ASP B 1 24 ? 5.34 11.922 9.188 1 96.94 24 ASP B CA 1
ATOM 670 C C . ASP B 1 24 ? 5.828 11.57 7.781 1 96.94 24 ASP B C 1
ATOM 672 O O . ASP B 1 24 ? 5.348 12.141 6.793 1 96.94 24 ASP B O 1
ATOM 676 N N . LYS B 1 25 ? 6.684 10.672 7.668 1 97.06 25 LYS B N 1
ATOM 677 C CA . LYS B 1 25 ? 7.094 9.953 6.465 1 97.06 25 LYS B CA 1
ATOM 678 C C . LYS B 1 25 ? 7.125 8.445 6.707 1 97.06 25 LYS B C 1
ATOM 680 O O . LYS B 1 25 ? 7.848 7.969 7.582 1 97.06 25 LYS B O 1
ATOM 685 N N . LYS B 1 26 ? 6.41 7.727 6.004 1 98.31 26 LYS B N 1
ATOM 686 C CA . LYS B 1 26 ? 6.293 6.285 6.207 1 98.31 26 LYS B CA 1
ATOM 687 C C . LYS B 1 26 ? 6.406 5.535 4.887 1 98.31 26 LYS B C 1
ATOM 689 O O . LYS B 1 26 ? 6.039 6.062 3.832 1 98.31 26 LYS B O 1
ATOM 694 N N . VAL B 1 27 ? 6.93 4.309 4.973 1 98.88 27 VAL B N 1
ATOM 695 C CA . VAL B 1 27 ? 7.113 3.439 3.816 1 98.88 27 VAL B CA 1
ATOM 696 C C . VAL B 1 27 ? 6.301 2.158 3.998 1 98.88 27 VAL B C 1
ATOM 698 O O . VAL B 1 27 ? 6.57 1.367 4.902 1 98.88 27 VAL B O 1
ATOM 701 N N . TYR B 1 28 ? 5.324 1.913 3.107 1 98.94 28 TYR B N 1
ATOM 702 C CA . TYR B 1 28 ? 4.395 0.805 3.299 1 98.94 28 TYR B CA 1
ATOM 703 C C . TYR B 1 28 ? 4.648 -0.301 2.281 1 98.94 28 TYR B C 1
ATOM 705 O O . TYR B 1 28 ? 4.926 -0.025 1.112 1 98.94 28 TYR B O 1
ATOM 713 N N . CYS B 1 29 ? 4.465 -1.425 2.781 1 98.94 29 CYS B N 1
ATOM 714 C CA . CYS B 1 29 ? 4.668 -2.643 2.006 1 98.94 29 CYS B CA 1
ATOM 715 C C . CYS B 1 29 ? 3.49 -2.9 1.074 1 98.94 29 CYS B C 1
ATOM 717 O O . CYS B 1 29 ? 2.334 -2.74 1.469 1 98.94 29 CYS B O 1
ATOM 719 N N . ARG B 1 30 ? 3.857 -3.332 -0.146 1 98.81 30 ARG B N 1
ATOM 720 C CA . ARG B 1 30 ? 2.822 -3.752 -1.084 1 98.81 30 ARG B CA 1
ATOM 721 C C . ARG B 1 30 ? 3.146 -5.113 -1.686 1 98.81 30 ARG B C 1
ATOM 723 O O . ARG B 1 30 ? 2.518 -5.535 -2.658 1 98.81 30 ARG B O 1
ATOM 730 N N . CYS B 1 31 ? 4.07 -5.871 -1.126 1 98.88 31 CYS B N 1
ATOM 731 C CA . CYS B 1 31 ? 4.465 -7.16 -1.673 1 98.88 31 CYS B CA 1
ATOM 732 C C . CYS B 1 31 ? 4.031 -8.297 -0.756 1 98.88 31 CYS B C 1
ATOM 734 O O . CYS B 1 31 ? 4.098 -9.469 -1.137 1 98.88 31 CYS B O 1
ATOM 736 N N . TRP B 1 32 ? 3.6 -7.922 0.479 1 98.88 32 TRP B N 1
ATOM 737 C CA . TRP B 1 32 ? 3.021 -8.859 1.432 1 98.88 32 TRP B CA 1
ATOM 738 C C . TRP B 1 32 ? 4.078 -9.828 1.959 1 98.88 32 TRP B C 1
ATOM 740 O O . TRP B 1 32 ? 3.76 -10.938 2.393 1 98.88 32 TRP B O 1
ATOM 750 N N . LYS B 1 33 ? 5.309 -9.398 1.87 1 98.69 33 LYS B N 1
ATOM 751 C CA . LYS B 1 33 ? 6.391 -10.258 2.338 1 98.69 33 LYS B CA 1
ATOM 752 C C . LYS B 1 33 ? 7.082 -9.656 3.561 1 98.69 33 LYS B C 1
ATOM 754 O O . LYS B 1 33 ? 7.906 -10.312 4.199 1 98.69 33 LYS B O 1
ATOM 759 N N . SER B 1 34 ? 6.723 -8.422 3.9 1 98.88 34 SER B N 1
ATOM 760 C CA . SER B 1 34 ? 7.406 -7.727 4.984 1 98.88 34 SER B CA 1
ATOM 761 C C . SER B 1 34 ? 7.133 -8.391 6.328 1 98.88 34 SER B C 1
ATOM 763 O O . SER B 1 34 ? 5.992 -8.742 6.637 1 98.88 34 SER B O 1
ATOM 765 N N . GLU B 1 35 ? 8.141 -8.484 7.121 1 98.69 35 GLU B N 1
ATOM 766 C CA . GLU B 1 35 ? 7.984 -8.977 8.484 1 98.69 35 GLU B CA 1
ATOM 767 C C . GLU B 1 35 ? 7.438 -7.891 9.406 1 98.69 35 GLU B C 1
ATOM 769 O O . GLU B 1 35 ? 7.016 -8.172 10.531 1 98.69 35 GLU B O 1
ATOM 774 N N . THR B 1 36 ? 7.383 -6.684 8.977 1 98.62 36 THR B N 1
ATOM 775 C CA . THR B 1 36 ? 6.867 -5.559 9.75 1 98.62 36 THR B CA 1
ATOM 776 C C . THR B 1 36 ? 5.637 -4.957 9.07 1 98.62 36 THR B C 1
ATOM 778 O O . THR B 1 36 ? 5.363 -3.766 9.211 1 98.62 36 THR B O 1
ATOM 781 N N . PHE B 1 37 ? 4.938 -5.812 8.445 1 98.81 37 PHE B N 1
ATOM 782 C CA . PHE B 1 37 ? 3.729 -5.383 7.75 1 98.81 37 PHE B CA 1
ATOM 783 C C . PHE B 1 37 ? 2.803 -4.625 8.695 1 98.81 37 PHE B C 1
ATOM 785 O O . PHE B 1 37 ? 2.621 -5.023 9.844 1 98.81 37 PHE B O 1
ATOM 792 N N . PRO B 1 38 ? 2.352 -3.477 8.273 1 98.88 38 PRO B N 1
ATOM 793 C CA . PRO B 1 38 ? 2.156 -2.959 6.918 1 98.88 38 PRO B CA 1
ATOM 794 C C . PRO B 1 38 ? 3.326 -2.102 6.441 1 98.88 38 PRO B C 1
ATOM 796 O O . PRO B 1 38 ? 3.312 -1.607 5.309 1 98.88 38 PRO B O 1
ATOM 799 N N . LEU B 1 39 ? 4.379 -1.988 7.273 1 98.94 39 LEU B N 1
ATOM 800 C CA . LEU B 1 39 ? 5.551 -1.213 6.883 1 98.94 39 LEU B CA 1
ATOM 801 C C . LEU B 1 39 ? 6.52 -2.066 6.07 1 98.94 39 LEU B C 1
ATOM 803 O O . LEU B 1 39 ? 6.605 -3.279 6.273 1 98.94 39 LEU B O 1
ATOM 807 N N . CYS B 1 40 ? 7.215 -1.435 5.199 1 98.88 40 CYS B N 1
ATOM 808 C CA . CYS B 1 40 ? 8.164 -2.107 4.316 1 98.88 40 CYS B CA 1
ATOM 809 C C . CYS B 1 40 ? 9.484 -2.357 5.031 1 98.88 40 CYS B C 1
ATOM 811 O O . CYS B 1 40 ? 10.086 -1.433 5.582 1 98.88 40 CYS B O 1
ATOM 813 N N . ASP B 1 41 ? 9.93 -3.535 4.898 1 98.88 41 ASP B N 1
ATOM 814 C CA . ASP B 1 41 ? 11.227 -3.846 5.508 1 98.88 41 ASP B CA 1
ATOM 815 C C . ASP B 1 41 ? 12.25 -4.242 4.445 1 98.88 41 ASP B C 1
ATOM 817 O O . ASP B 1 41 ? 13.297 -4.805 4.766 1 98.88 41 ASP B O 1
ATOM 821 N N . GLY B 1 42 ? 11.859 -4.051 3.184 1 98.81 42 GLY B N 1
ATOM 822 C CA . GLY B 1 42 ? 12.773 -4.332 2.094 1 98.81 42 GLY B CA 1
ATOM 823 C C . GLY B 1 42 ? 12.656 -5.75 1.568 1 98.81 42 GLY B C 1
ATOM 824 O O . GLY B 1 42 ? 13.344 -6.125 0.613 1 98.81 42 GLY B O 1
ATOM 825 N N . ALA B 1 43 ? 11.789 -6.566 2.045 1 98.88 43 ALA B N 1
ATOM 826 C CA . ALA B 1 43 ? 11.625 -7.965 1.645 1 98.88 43 ALA B CA 1
ATOM 827 C C . ALA B 1 43 ? 11.289 -8.07 0.159 1 98.88 43 ALA B C 1
ATOM 829 O O . ALA B 1 43 ? 11.539 -9.109 -0.464 1 98.88 43 ALA B O 1
ATOM 830 N N . HIS B 1 44 ? 10.781 -7.008 -0.428 1 98.88 44 HIS B N 1
ATOM 831 C CA . HIS B 1 44 ? 10.477 -7.016 -1.855 1 98.88 44 HIS B CA 1
ATOM 832 C C . HIS B 1 44 ? 11.734 -7.254 -2.684 1 98.88 44 HIS B C 1
ATOM 834 O O . HIS B 1 44 ? 11.664 -7.805 -3.785 1 98.88 44 HIS B O 1
ATOM 840 N N . VAL B 1 45 ? 12.852 -6.906 -2.164 1 98.81 45 VAL B N 1
ATOM 841 C CA . VAL B 1 45 ? 14.102 -7.07 -2.91 1 98.81 45 VAL B CA 1
ATOM 842 C C . VAL B 1 45 ? 14.336 -8.547 -3.207 1 98.81 45 VAL B C 1
ATOM 844 O O . VAL B 1 45 ? 14.562 -8.93 -4.355 1 98.81 45 VAL B O 1
ATOM 847 N N . ALA B 1 46 ? 14.234 -9.375 -2.227 1 98.75 46 ALA B N 1
ATOM 848 C CA . ALA B 1 46 ? 14.398 -10.812 -2.408 1 98.75 46 ALA B CA 1
ATOM 849 C C . ALA B 1 46 ? 13.305 -11.383 -3.303 1 98.75 46 ALA B C 1
ATOM 851 O O . ALA B 1 46 ? 13.57 -12.211 -4.176 1 98.75 46 ALA B O 1
ATOM 852 N N . HIS B 1 47 ? 12.117 -10.977 -3.133 1 98.75 47 HIS B N 1
ATOM 853 C CA . HIS B 1 47 ? 11.008 -11.445 -3.961 1 98.75 47 HIS B CA 1
ATOM 854 C C . HIS B 1 47 ? 11.242 -11.109 -5.43 1 98.75 47 HIS B C 1
ATOM 856 O O . HIS B 1 47 ? 11.07 -11.969 -6.301 1 98.75 47 HIS B O 1
ATOM 862 N N . ASN B 1 48 ? 11.625 -9.844 -5.652 1 98.81 48 ASN B N 1
ATOM 863 C CA . ASN B 1 48 ? 11.852 -9.422 -7.031 1 98.81 48 ASN B CA 1
ATOM 864 C C . ASN B 1 48 ? 12.938 -10.266 -7.703 1 98.81 48 ASN B C 1
ATOM 866 O O . ASN B 1 48 ? 12.781 -10.672 -8.859 1 98.81 48 ASN B O 1
ATOM 870 N N . LYS B 1 49 ? 13.93 -10.453 -6.984 1 98.62 49 LYS B N 1
ATOM 871 C CA . LYS B 1 49 ? 15.023 -11.258 -7.527 1 98.62 49 LYS B CA 1
ATOM 872 C C . LYS B 1 49 ? 14.57 -12.688 -7.812 1 98.62 49 LYS B C 1
ATOM 874 O O . LYS B 1 49 ? 14.859 -13.227 -8.883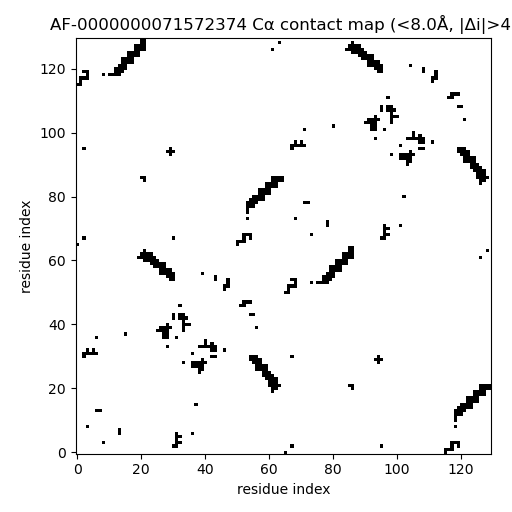 1 98.62 49 LYS B O 1
ATOM 879 N N . GLU B 1 50 ? 13.867 -13.297 -6.957 1 98.44 50 GLU B N 1
ATOM 880 C CA . GLU B 1 50 ? 13.477 -14.703 -7.051 1 98.44 50 GLU B CA 1
ATOM 881 C C . GLU B 1 50 ? 12.414 -14.914 -8.125 1 98.44 50 GLU B C 1
ATOM 883 O O . GLU B 1 50 ? 12.453 -15.898 -8.867 1 98.44 50 GLU B O 1
ATOM 888 N N . LYS B 1 51 ? 11.523 -13.953 -8.25 1 98.31 51 LYS B N 1
ATOM 889 C CA . LYS B 1 51 ? 10.352 -14.211 -9.086 1 98.31 51 LYS B CA 1
ATOM 890 C C . LYS B 1 51 ? 10.414 -13.406 -10.383 1 98.31 51 LYS B C 1
ATOM 892 O O . LYS B 1 51 ? 9.539 -13.531 -11.242 1 98.31 51 LYS B O 1
ATOM 897 N N . GLY B 1 52 ? 11.469 -12.578 -10.531 1 98.38 52 GLY B N 1
ATOM 898 C CA . GLY B 1 52 ? 11.508 -11.695 -11.68 1 98.38 52 GLY B CA 1
ATOM 899 C C . GLY B 1 52 ? 10.438 -10.625 -11.641 1 98.38 52 GLY B C 1
ATOM 900 O O . GLY B 1 52 ? 9.828 -10.312 -12.672 1 98.38 52 GLY B O 1
ATOM 901 N N . ASP B 1 53 ? 10.125 -10.234 -10.523 1 98.75 53 ASP B N 1
ATOM 902 C CA . ASP B 1 53 ? 9.094 -9.227 -10.289 1 98.75 53 ASP B CA 1
ATOM 903 C C . ASP B 1 53 ? 9.711 -7.84 -10.117 1 98.75 53 ASP B C 1
ATOM 905 O O . ASP B 1 53 ? 10.906 -7.656 -10.328 1 98.75 53 ASP B O 1
ATOM 909 N N . ASN B 1 54 ? 8.906 -6.809 -9.922 1 98.94 54 ASN B N 1
ATOM 910 C CA . ASN B 1 54 ? 9.438 -5.461 -9.766 1 98.94 54 ASN B CA 1
ATOM 911 C C . ASN B 1 54 ? 8.594 -4.625 -8.812 1 98.94 54 ASN B C 1
ATOM 913 O O . ASN B 1 54 ? 8.484 -3.41 -8.969 1 98.94 54 ASN B O 1
ATOM 917 N N . VAL B 1 55 ? 7.953 -5.285 -7.828 1 98.94 55 VAL B N 1
ATOM 918 C CA . VAL B 1 55 ? 7.098 -4.594 -6.871 1 98.94 55 VAL B CA 1
ATOM 919 C C . VAL B 1 55 ? 7.957 -3.76 -5.922 1 98.94 55 VAL B C 1
ATOM 921 O O . VAL B 1 55 ? 9.133 -4.062 -5.711 1 98.94 55 VAL B O 1
ATOM 924 N N . GLY B 1 56 ? 7.477 -2.684 -5.457 1 98.94 56 GLY B N 1
ATOM 925 C CA . GLY B 1 56 ? 8.086 -1.799 -4.477 1 98.94 56 GLY B CA 1
ATOM 926 C C . GLY B 1 56 ? 7.07 -1.127 -3.57 1 98.94 56 GLY B C 1
ATOM 927 O O . GLY B 1 56 ? 5.863 -1.354 -3.703 1 98.94 56 GLY B O 1
ATOM 928 N N . PRO B 1 57 ? 7.504 -0.339 -2.705 1 98.94 57 PRO B N 1
ATOM 929 C CA . PRO B 1 57 ? 6.664 0.218 -1.643 1 98.94 57 PRO B CA 1
ATOM 930 C C . PRO B 1 57 ? 5.922 1.48 -2.078 1 98.94 57 PRO B C 1
ATOM 932 O O . PRO B 1 57 ? 6.164 1.997 -3.17 1 98.94 57 PRO B O 1
ATOM 935 N N . LEU B 1 58 ? 4.965 1.813 -1.248 1 98.94 58 LEU B N 1
ATOM 936 C CA . LEU B 1 58 ? 4.34 3.133 -1.25 1 98.94 58 LEU B CA 1
ATOM 937 C C . LEU B 1 58 ? 4.969 4.031 -0.19 1 98.94 58 LEU B C 1
ATOM 939 O O . LEU B 1 58 ? 4.957 3.699 0.998 1 98.94 58 LEU B O 1
ATOM 943 N N . ILE B 1 59 ? 5.559 5.145 -0.62 1 98.88 59 ILE B N 1
ATOM 944 C CA . ILE B 1 59 ? 6.152 6.113 0.296 1 98.88 59 ILE B CA 1
ATOM 945 C C . ILE B 1 59 ? 5.195 7.281 0.503 1 98.88 59 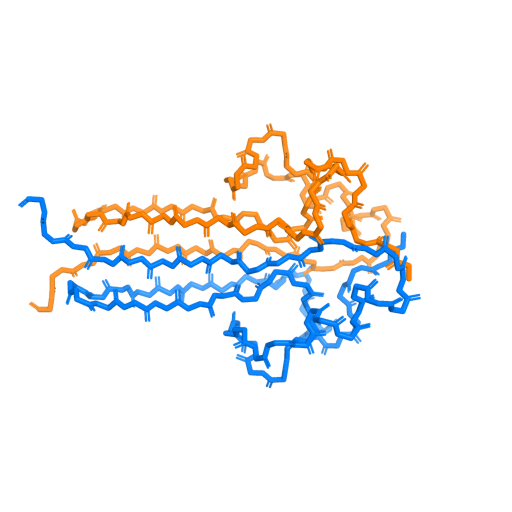ILE B C 1
ATOM 947 O O . ILE B 1 59 ? 4.781 7.93 -0.46 1 98.88 59 ILE B O 1
ATOM 951 N N . LEU B 1 60 ? 4.914 7.508 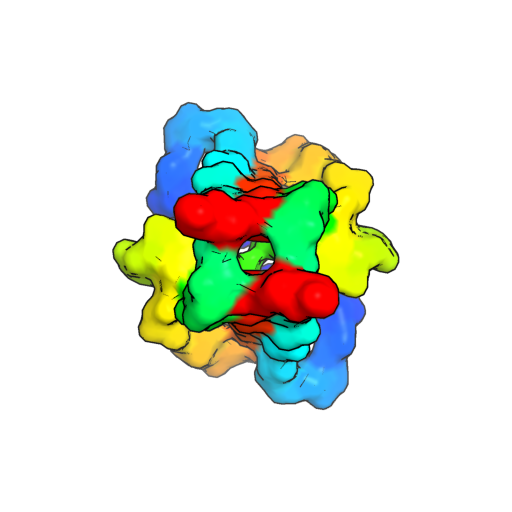1.824 1 98.56 60 LEU B N 1
ATOM 952 C CA . LEU B 1 60 ? 3.936 8.539 2.15 1 98.56 60 LEU B CA 1
ATOM 953 C C . LEU B 1 60 ? 4.555 9.617 3.039 1 98.56 60 LEU B C 1
ATOM 955 O O . LEU B 1 60 ? 5.281 9.297 3.984 1 98.56 60 LEU B O 1
ATOM 959 N N . THR B 1 61 ? 4.219 10.82 2.641 1 97.62 61 THR B N 1
ATOM 960 C CA . THR B 1 61 ? 4.52 11.953 3.508 1 97.62 61 THR B CA 1
ATOM 961 C C . THR B 1 61 ? 3.254 12.75 3.811 1 97.62 61 THR B C 1
ATOM 963 O O . THR B 1 61 ? 2.406 12.938 2.936 1 97.62 61 THR B O 1
ATOM 966 N N . ALA B 1 62 ? 3.164 13.188 5.062 1 96.56 62 ALA B N 1
ATOM 967 C CA . ALA B 1 62 ? 2.053 14.055 5.453 1 96.56 62 ALA B CA 1
ATOM 968 C C . ALA B 1 62 ? 2.531 15.477 5.711 1 96.56 62 ALA B C 1
ATOM 970 O O . ALA B 1 62 ? 3.469 15.695 6.484 1 96.56 62 ALA B O 1
ATOM 971 N N . GLU B 1 63 ? 1.812 16.406 5.098 1 93.19 63 GLU B N 1
ATOM 972 C CA . GLU B 1 63 ? 2.221 17.797 5.234 1 93.19 63 GLU B CA 1
ATOM 973 C C . GLU B 1 63 ? 1.013 18.719 5.426 1 93.19 63 GLU B C 1
ATOM 975 O O . GLU B 1 63 ? -0.131 18.281 5.285 1 93.19 63 GLU B O 1
ATOM 980 N N . MET B 1 64 ? 1.3 19.906 6.016 1 86.75 64 MET B N 1
ATOM 981 C CA . MET B 1 64 ? 0.272 20.938 6.094 1 86.75 64 MET B CA 1
ATOM 982 C C . MET B 1 64 ? 0.138 21.672 4.766 1 86.75 64 MET B C 1
ATOM 984 O O . MET B 1 64 ? 1.138 21.953 4.105 1 86.75 64 MET B O 1
ATOM 988 N N . LYS B 1 65 ? -1 21.812 4.191 1 75 65 LYS B N 1
ATOM 989 C CA . LYS B 1 65 ? -1.17 22.672 3.018 1 75 65 LYS B CA 1
ATOM 990 C C . LYS B 1 65 ? -0.612 24.062 3.268 1 75 65 LYS B C 1
ATOM 992 O O . LYS B 1 65 ? -0.645 24.562 4.398 1 75 65 LYS B O 1
#

Foldseek 3Di:
DDQADDPPVVDPDDDDDDDDDAFDKFKADDRNQAPPPRGDPPVVVVVCVVPVHDDGIDIDHHHDD/DDQADDPPVVDPDDDDDDDDDAFDKFKADDRNQAPPPRGDPPVVVVVCVVPVDDDGIDIDHHHDD

Sequence (130 aa):
AKINGKIDLDSAKVVNQEQLCVGDKKVYCRCWKSETFPLCDGAHVAHNKEKGDNVGPLILTAEMKAKINGKIDLDSAKVVNQEQLCVGDKKVYCRCWKSETFPLCDGAHVAHNKEKGDNVGPLILTAEMK

Radius of gyration: 14.28 Å; Cα contacts (8 Å, |Δi|>4): 296; chains: 2; bounding box: 28×40×33 Å

Secondary structure (DSSP, 8-state):
--S-SSSSTTSSS--EEEEEETT-EEEE-SSS--TTTTB--STHHHHHHHHT----PEEEEEE--/--S-SSSSTTSSS--EEEEEETT-EEEE-SSS--TTTTB--STHHHHHHHHT----PEEEEEE--

pLDDT: mean 97.67, std 3.37, range [75.0, 98.94]

Organism: Thalassiosira pseudonana (NCBI:txid35128)

InterPro domains:
  IPR018967 Iron-binding zinc finger, CDGSH type [PF09360] (3-44)
  IPR018967 Iron-binding zinc finger, CDGSH type [SM00704] (13-50)
  IPR042216 MitoNEET, CDGSH iron-sulfur domain [G3DSA:3.40.5.90] (18-63)
  IPR045131 CDGSH iron-sulfur domain-containing protein 1/2 [PTHR13680] (2-62)

Nearest PDB structures (foldseek):
  7p0o-assembly1_B  TM=9.292E-01  e=4.162E-07  Homo sapiens
  4f28-assembly1_B  TM=9.239E-01  e=4.449E-07  Homo sapiens
  4f2c-assembly1_B  TM=9.424E-01  e=1.382E-06  Homo sapiens
  4f2c-assembly1_A  TM=9.059E-01  e=8.108E-07  Homo sapiens
  3s2r-assembly1_A  TM=8.832E-01  e=2.693E-06  Arabidopsis thaliana